Protein AF-A0A7C5DMJ4-F1 (afdb_monomer_lite)

Sequence (118 aa):
MFVQNTEKSIQVANCVCKQGEALLGKPCKQTDNYEICLIFGSKSYAARNQAREISKEECLQLLDEAEEKSLVLQPGNSIEPFCICICCGCCCGVLTTAKKYPRPAELFATNYFAEIVS

Structure (mmCIF, N/CA/C/O backbone):
data_AF-A0A7C5DMJ4-F1
#
_entry.id   AF-A0A7C5DMJ4-F1
#
loop_
_atom_site.group_PDB
_atom_site.id
_atom_site.type_symbol
_atom_site.label_atom_id
_atom_site.label_alt_id
_atom_site.label_comp_id
_atom_site.label_asym_id
_atom_site.label_entity_id
_atom_site.label_seq_id
_atom_site.pdbx_PDB_ins_code
_atom_site.Cartn_x
_atom_site.Cartn_y
_atom_site.Cartn_z
_atom_site.occupancy
_atom_site.B_iso_or_equiv
_atom_site.auth_seq_id
_atom_site.auth_comp_id
_atom_site.auth_asym_id
_atom_site.auth_atom_id
_atom_site.pdbx_PDB_model_num
ATOM 1 N N . MET A 1 1 ? 12.124 -11.199 0.795 1.00 66.81 1 MET A N 1
ATOM 2 C CA . MET A 1 1 ? 11.198 -10.046 0.857 1.00 66.81 1 MET A CA 1
ATOM 3 C C . MET A 1 1 ? 10.765 -9.733 -0.574 1.00 66.81 1 MET A C 1
ATOM 5 O O . MET A 1 1 ? 11.643 -9.528 -1.398 1.00 66.81 1 MET A O 1
ATOM 9 N N . PHE A 1 2 ? 9.472 -9.804 -0.921 1.00 87.06 2 PHE A N 1
ATOM 10 C CA . PHE A 1 2 ? 9.008 -9.748 -2.327 1.00 87.06 2 PHE A CA 1
ATOM 11 C C . PHE A 1 2 ? 9.529 -8.520 -3.096 1.00 87.06 2 PHE A C 1
ATOM 13 O O . PHE A 1 2 ? 10.068 -8.673 -4.186 1.00 87.06 2 PHE A O 1
ATOM 20 N N . VAL A 1 3 ? 9.448 -7.328 -2.494 1.00 91.25 3 VAL A N 1
ATOM 21 C CA . VAL A 1 3 ? 9.900 -6.061 -3.103 1.00 91.25 3 VAL A CA 1
ATOM 22 C C . VAL A 1 3 ? 11.397 -6.069 -3.432 1.00 91.25 3 VAL A C 1
ATOM 24 O O . VAL A 1 3 ? 11.788 -5.621 -4.503 1.00 91.25 3 VAL A O 1
ATOM 27 N N . GLN A 1 4 ? 12.241 -6.627 -2.561 1.00 91.06 4 GLN A N 1
ATOM 28 C CA . GLN A 1 4 ? 13.692 -6.671 -2.789 1.00 91.06 4 GLN A CA 1
ATOM 29 C C . GLN A 1 4 ? 14.074 -7.581 -3.968 1.00 91.06 4 GLN A C 1
ATOM 31 O O . GLN A 1 4 ? 15.023 -7.291 -4.690 1.00 91.06 4 GLN A O 1
ATOM 36 N N . ASN A 1 5 ? 13.310 -8.656 -4.184 1.00 91.31 5 ASN A N 1
ATOM 37 C CA . ASN A 1 5 ? 13.621 -9.694 -5.171 1.00 91.31 5 ASN A CA 1
ATOM 38 C C . ASN A 1 5 ? 12.841 -9.552 -6.488 1.00 91.31 5 ASN A C 1
ATOM 40 O O . ASN A 1 5 ? 13.009 -10.379 -7.381 1.00 91.31 5 ASN A O 1
ATOM 44 N N . THR A 1 6 ? 11.938 -8.575 -6.604 1.00 90.12 6 THR A N 1
ATOM 45 C CA . THR A 1 6 ? 11.108 -8.433 -7.803 1.00 90.12 6 THR A CA 1
ATOM 46 C C . THR A 1 6 ? 11.871 -7.725 -8.918 1.00 90.12 6 THR A C 1
ATOM 48 O O . THR A 1 6 ? 12.477 -6.678 -8.704 1.00 90.12 6 THR A O 1
ATOM 51 N N . GLU A 1 7 ? 11.796 -8.274 -10.128 1.00 91.75 7 GLU A N 1
ATOM 52 C CA . GLU A 1 7 ? 12.275 -7.628 -11.362 1.00 91.75 7 GLU A CA 1
ATOM 53 C C . GLU A 1 7 ? 11.135 -6.915 -12.110 1.00 91.75 7 GLU A C 1
ATOM 55 O O . GLU A 1 7 ? 11.301 -6.407 -13.218 1.00 91.75 7 GLU A O 1
ATOM 60 N N . LYS A 1 8 ? 9.936 -6.892 -11.516 1.00 92.06 8 LYS A N 1
ATOM 61 C CA . LYS A 1 8 ? 8.764 -6.222 -12.080 1.00 92.06 8 LYS A CA 1
ATOM 62 C C . LYS A 1 8 ? 8.856 -4.714 -11.850 1.00 92.06 8 LYS A C 1
ATOM 64 O O . LYS A 1 8 ? 9.340 -4.268 -10.813 1.00 92.06 8 LYS A O 1
ATOM 69 N N . SER A 1 9 ? 8.292 -3.932 -12.774 1.00 93.12 9 SER A N 1
ATOM 70 C CA . SER A 1 9 ? 8.083 -2.495 -12.561 1.00 93.12 9 SER A CA 1
ATOM 71 C C . SER A 1 9 ? 7.198 -2.262 -11.338 1.00 93.12 9 SER A C 1
ATOM 73 O O . SER A 1 9 ? 6.195 -2.969 -11.171 1.00 93.12 9 SER A O 1
ATOM 75 N N . ILE A 1 10 ? 7.527 -1.249 -10.541 1.00 95.00 10 ILE A N 1
ATOM 76 C CA . ILE A 1 10 ? 6.769 -0.860 -9.352 1.00 95.00 10 ILE A CA 1
ATOM 77 C C . ILE A 1 10 ? 6.102 0.482 -9.627 1.00 95.00 10 ILE A C 1
ATOM 79 O O . ILE A 1 10 ? 6.737 1.424 -10.089 1.00 95.00 10 ILE A O 1
ATOM 83 N N . GLN A 1 11 ? 4.807 0.564 -9.359 1.00 95.25 11 GLN A N 1
ATOM 84 C CA . GLN A 1 11 ? 4.033 1.792 -9.460 1.00 95.25 11 GLN A CA 1
ATOM 85 C C . GLN A 1 11 ? 3.335 2.084 -8.146 1.00 95.25 11 GLN A C 1
ATOM 87 O O . GLN A 1 11 ? 2.920 1.161 -7.445 1.00 95.25 11 GLN A O 1
ATOM 92 N N . VAL A 1 12 ? 3.142 3.366 -7.860 1.00 96.12 12 VAL A N 1
ATOM 93 C CA . VAL A 1 12 ? 2.283 3.825 -6.774 1.00 96.12 12 VAL A CA 1
ATOM 94 C C . VAL A 1 12 ? 1.133 4.651 -7.330 1.00 96.12 12 VAL A C 1
ATOM 96 O O . VAL A 1 12 ? 1.305 5.479 -8.226 1.00 96.12 12 VAL A O 1
ATOM 99 N N . ALA A 1 13 ? -0.061 4.379 -6.819 1.00 95.44 13 ALA A N 1
ATOM 100 C CA . ALA A 1 13 ? -1.284 5.093 -7.136 1.00 95.44 13 ALA A CA 1
ATOM 101 C C . ALA A 1 13 ? -1.917 5.667 -5.869 1.00 95.44 13 ALA A C 1
ATOM 103 O O . ALA A 1 13 ? -1.717 5.167 -4.754 1.00 95.44 13 ALA A O 1
ATOM 104 N N . ASN A 1 14 ? -2.776 6.666 -6.063 1.00 95.50 14 ASN A N 1
ATOM 105 C CA . ASN A 1 14 ? -3.633 7.144 -4.993 1.00 95.50 14 ASN A CA 1
ATOM 106 C C . ASN A 1 14 ? -4.631 6.060 -4.562 1.00 95.50 14 ASN A C 1
ATOM 108 O O . ASN A 1 14 ? -5.261 5.393 -5.385 1.00 95.50 14 ASN A O 1
ATOM 112 N N . CYS A 1 15 ? -4.816 5.893 -3.254 1.00 95.56 15 CYS A N 1
ATOM 113 C CA . CYS A 1 15 ? -5.795 4.954 -2.725 1.00 95.56 15 CYS A CA 1
ATOM 114 C C . CYS A 1 15 ? -7.222 5.448 -2.966 1.00 95.56 15 CYS A C 1
ATOM 116 O O . CYS A 1 15 ? -7.679 6.419 -2.357 1.00 95.56 15 CYS A O 1
ATOM 118 N N . VAL A 1 16 ? -7.961 4.687 -3.772 1.00 94.69 16 VAL A N 1
ATOM 119 C CA . VAL A 1 16 ? -9.370 4.952 -4.088 1.00 94.69 16 VAL A CA 1
ATOM 120 C C . VAL A 1 16 ? -10.259 5.032 -2.842 1.00 94.69 16 VAL A C 1
ATOM 122 O O . VAL A 1 16 ? -11.180 5.839 -2.803 1.00 94.69 16 VAL A O 1
ATOM 125 N N . CYS A 1 17 ? -9.967 4.258 -1.790 1.00 96.69 17 CYS A N 1
ATOM 126 C CA . CYS A 1 17 ? -10.751 4.295 -0.551 1.00 96.69 17 CYS A CA 1
ATOM 127 C C . CYS A 1 17 ? -10.560 5.621 0.201 1.00 96.69 17 CYS A C 1
ATOM 129 O O . CYS A 1 17 ? -11.535 6.216 0.653 1.00 96.69 17 CYS A O 1
ATOM 131 N N . LYS A 1 18 ? -9.314 6.114 0.302 1.00 96.50 18 LYS A N 1
ATOM 132 C CA . LYS A 1 18 ? -9.029 7.426 0.905 1.00 96.50 18 LYS A CA 1
ATOM 133 C C . LYS A 1 18 ? -9.684 8.543 0.100 1.00 96.50 18 LYS A C 1
ATOM 135 O O . LYS A 1 18 ? -10.326 9.406 0.686 1.00 96.50 18 LYS A O 1
ATOM 140 N N . GLN A 1 19 ? -9.541 8.510 -1.229 1.00 96.19 19 GLN A N 1
ATOM 141 C CA . GLN A 1 19 ? -10.145 9.506 -2.119 1.00 96.19 19 GLN A CA 1
ATOM 142 C C . GLN A 1 19 ? -11.669 9.519 -1.992 1.00 96.19 19 GLN A C 1
ATOM 144 O O . GLN A 1 19 ? -12.255 10.585 -1.834 1.00 96.19 19 GLN A O 1
ATOM 149 N N . GLY A 1 20 ? -12.299 8.342 -1.999 1.00 96.19 20 GLY A N 1
ATOM 150 C CA . GLY A 1 20 ? -13.744 8.206 -1.844 1.0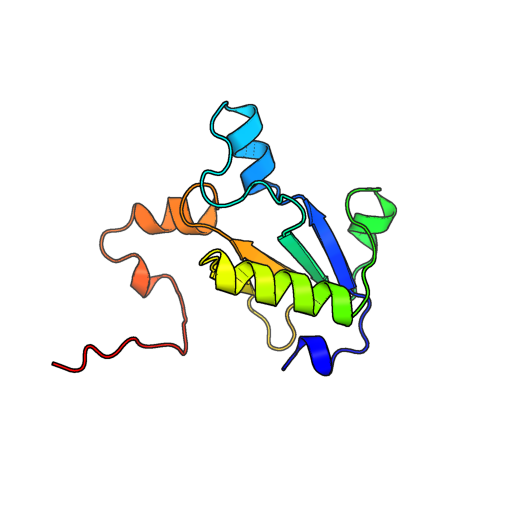0 96.19 20 GLY A CA 1
ATOM 151 C C . GLY A 1 20 ? -14.253 8.809 -0.535 1.00 96.19 20 GLY A C 1
ATOM 152 O O . GLY A 1 20 ? -15.135 9.661 -0.561 1.00 96.19 20 GLY A O 1
ATOM 153 N N . GLU A 1 21 ? -13.667 8.435 0.606 1.00 97.00 21 GLU A N 1
ATOM 154 C CA . GLU A 1 21 ? -14.091 8.973 1.907 1.00 97.00 21 GLU A CA 1
ATOM 155 C C . GLU A 1 21 ? -13.789 10.476 2.051 1.00 97.00 21 GLU A C 1
ATOM 157 O O . GLU A 1 21 ? -14.597 11.220 2.609 1.00 97.00 21 GLU A O 1
ATOM 162 N N . ALA A 1 22 ? -12.679 10.965 1.492 1.00 96.88 22 ALA A N 1
ATOM 163 C CA . ALA A 1 22 ? -12.353 12.390 1.497 1.00 96.88 22 ALA A CA 1
ATOM 164 C C . ALA A 1 22 ? -13.382 13.235 0.730 1.00 96.88 22 ALA A C 1
ATOM 166 O O . ALA A 1 22 ? -13.791 14.283 1.228 1.00 96.88 22 ALA A O 1
ATOM 167 N N . LEU A 1 23 ? -13.863 12.757 -0.425 1.00 97.00 23 LEU A N 1
ATOM 168 C CA . LEU A 1 23 ? -14.943 13.407 -1.183 1.00 97.00 23 LEU A CA 1
ATOM 169 C C . LEU A 1 23 ? -16.258 13.487 -0.391 1.00 97.00 23 LEU A C 1
ATOM 171 O O . LEU A 1 23 ? -17.067 14.379 -0.630 1.00 97.00 23 LEU A O 1
ATOM 175 N N . LEU A 1 24 ? -16.458 12.588 0.575 1.00 96.56 24 LEU A N 1
ATOM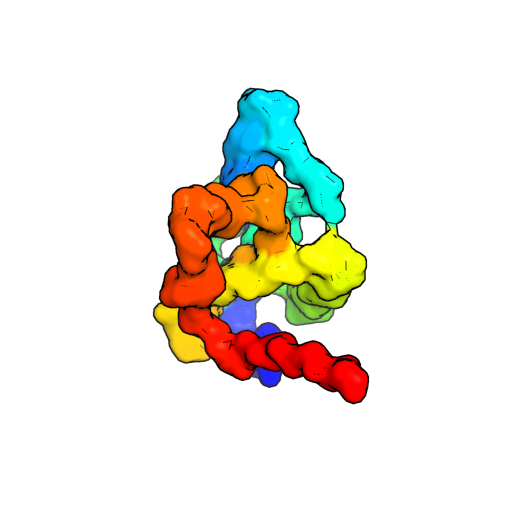 176 C CA . LEU A 1 24 ? -17.605 12.577 1.487 1.00 96.56 24 LEU A CA 1
ATOM 177 C C . LEU A 1 24 ? -17.370 13.399 2.769 1.00 96.56 24 LEU A C 1
ATOM 179 O O . LEU A 1 24 ? -18.141 13.284 3.723 1.00 96.56 24 LEU A O 1
ATOM 183 N N . GLY A 1 25 ? -16.300 14.200 2.828 1.00 97.12 25 GLY A N 1
ATOM 184 C CA . GLY A 1 25 ? -15.946 15.004 4.001 1.00 97.12 25 GLY A CA 1
ATOM 185 C C . GLY A 1 25 ? -15.351 14.194 5.156 1.00 97.12 25 GLY A C 1
ATOM 186 O O . GLY A 1 25 ? -15.312 14.671 6.289 1.00 97.12 25 GLY A O 1
ATOM 187 N N . LYS A 1 26 ? -14.890 12.965 4.895 1.00 96.50 26 LYS A N 1
ATOM 188 C CA . LYS A 1 26 ? -14.308 12.049 5.887 1.00 96.50 26 LYS A CA 1
ATOM 189 C C . LYS A 1 26 ? -12.870 11.677 5.505 1.00 96.50 26 LYS A C 1
ATOM 191 O O . LYS A 1 26 ? -12.583 10.509 5.248 1.00 96.50 26 LYS A O 1
ATOM 196 N N . PRO A 1 27 ? -11.937 12.643 5.446 1.00 96.50 27 PRO A N 1
ATOM 197 C CA . PRO A 1 27 ? -10.559 12.339 5.086 1.00 96.50 27 PRO A CA 1
ATOM 198 C C . PRO A 1 27 ? -9.935 11.337 6.065 1.00 96.50 27 PRO A C 1
ATOM 200 O O . PRO A 1 27 ? -10.337 11.216 7.229 1.00 96.50 27 PRO A O 1
ATOM 203 N N . CYS A 1 28 ? -8.928 10.612 5.580 1.00 96.56 28 CYS A N 1
ATOM 204 C CA . CYS A 1 28 ? -8.175 9.677 6.401 1.00 96.56 28 CYS A CA 1
ATOM 205 C C . CYS A 1 28 ? -7.596 10.377 7.639 1.00 96.56 28 CYS A C 1
ATOM 207 O O . CYS A 1 28 ? -6.947 11.411 7.535 1.00 96.56 28 CYS A O 1
ATOM 209 N N . LYS A 1 29 ? -7.794 9.763 8.808 1.00 96.06 29 LYS A N 1
ATOM 210 C CA . LYS A 1 29 ? -7.317 10.280 10.101 1.00 96.06 29 LYS A CA 1
ATOM 211 C C . LYS A 1 29 ? -5.926 9.778 10.504 1.00 96.06 29 LYS A C 1
ATOM 213 O O . LYS A 1 29 ? -5.386 10.255 11.488 1.00 96.06 29 LYS A O 1
ATOM 218 N N . GLN A 1 30 ? -5.390 8.787 9.787 1.00 95.88 30 GLN A N 1
ATOM 219 C CA . GLN A 1 30 ? -4.133 8.110 10.145 1.00 95.88 30 GLN A CA 1
ATOM 220 C C . GLN A 1 30 ? -2.906 8.704 9.443 1.00 95.88 30 GLN A C 1
ATOM 222 O O . GLN A 1 30 ? -1.807 8.684 9.973 1.00 95.88 30 GLN A O 1
ATOM 227 N N . THR A 1 31 ? -3.088 9.173 8.212 1.00 95.12 31 THR A N 1
ATOM 228 C CA . THR A 1 31 ? -2.024 9.716 7.363 1.00 95.12 31 THR A CA 1
ATOM 229 C C . THR A 1 31 ? -2.659 10.569 6.276 1.00 95.12 31 THR A C 1
ATOM 231 O O . THR A 1 31 ? -3.755 10.243 5.794 1.00 95.12 31 THR A O 1
ATOM 234 N N . ASP A 1 32 ? -1.957 11.627 5.906 1.00 94.75 32 ASP A N 1
ATOM 235 C CA . ASP A 1 32 ? -2.233 12.538 4.800 1.00 94.75 32 ASP A CA 1
ATOM 236 C C . ASP A 1 32 ? -1.710 12.016 3.453 1.00 94.75 32 ASP A C 1
ATOM 238 O O . ASP A 1 32 ? -2.108 12.535 2.415 1.00 94.75 32 ASP A O 1
ATOM 242 N N . ASN A 1 33 ? -0.893 10.956 3.446 1.00 95.06 33 ASN A N 1
ATOM 243 C CA . ASN A 1 33 ? -0.404 10.327 2.222 1.00 95.06 33 ASN A CA 1
ATOM 244 C C . ASN A 1 33 ? -1.503 9.474 1.545 1.00 95.06 33 ASN A C 1
ATOM 246 O O . ASN A 1 33 ? -2.109 8.581 2.160 1.00 95.06 33 ASN A O 1
ATOM 250 N N . TYR A 1 34 ? -1.760 9.756 0.263 1.00 95.31 34 TYR A N 1
ATOM 251 C CA . TYR A 1 34 ? -2.693 9.015 -0.591 1.00 95.31 34 TYR A CA 1
ATOM 252 C C . TYR A 1 34 ? -1.979 8.034 -1.524 1.00 95.31 34 TYR A C 1
ATOM 254 O O . TYR A 1 34 ? -2.617 7.056 -1.918 1.00 95.31 34 TYR A O 1
ATOM 262 N N . GLU A 1 35 ? -0.697 8.242 -1.829 1.00 95.31 35 GLU A N 1
ATOM 263 C CA . GLU A 1 35 ? 0.139 7.383 -2.676 1.00 95.31 35 GLU A CA 1
ATOM 264 C C . GLU A 1 35 ? 0.589 6.142 -1.900 1.00 95.31 35 GLU A C 1
ATOM 266 O O . GLU A 1 35 ? 1.717 6.008 -1.444 1.00 95.31 35 GLU A O 1
ATOM 271 N N . ILE A 1 36 ? -0.358 5.233 -1.703 1.00 95.06 36 ILE A N 1
ATOM 272 C CA . ILE A 1 36 ? -0.244 4.084 -0.793 1.00 95.06 36 ILE A CA 1
ATOM 273 C C . ILE A 1 36 ? -0.809 2.795 -1.418 1.00 95.06 36 ILE A C 1
ATOM 275 O O . ILE A 1 36 ? -1.048 1.799 -0.733 1.00 95.06 36 ILE A O 1
ATOM 279 N N . CYS A 1 37 ? -1.084 2.816 -2.725 1.00 95.38 37 CYS A N 1
ATOM 280 C CA . CYS A 1 37 ? -1.523 1.657 -3.498 1.00 95.38 37 CYS A CA 1
ATOM 281 C C . CYS A 1 37 ? -0.387 1.216 -4.427 1.00 95.38 37 CYS A C 1
ATOM 283 O O . CYS A 1 37 ? -0.192 1.810 -5.488 1.00 95.38 37 CYS A O 1
ATOM 285 N N . LEU A 1 38 ? 0.373 0.202 -4.010 1.00 95.50 38 LEU A N 1
ATOM 286 C CA . LEU A 1 38 ? 1.501 -0.338 -4.766 1.00 95.50 38 LEU A CA 1
ATOM 287 C C . LEU A 1 38 ? 1.007 -1.342 -5.808 1.00 95.50 38 LEU A C 1
ATOM 289 O O . LEU A 1 38 ? 0.180 -2.204 -5.506 1.00 95.50 38 LEU A O 1
ATOM 293 N N . ILE A 1 39 ? 1.533 -1.253 -7.024 1.00 94.19 39 ILE A N 1
ATOM 294 C CA . ILE A 1 39 ? 1.157 -2.074 -8.178 1.00 94.19 39 ILE A CA 1
ATOM 295 C C . ILE A 1 39 ? 2.434 -2.639 -8.802 1.00 94.19 39 ILE A C 1
ATOM 297 O O . ILE A 1 39 ? 3.381 -1.900 -9.062 1.00 94.19 39 ILE A O 1
ATOM 301 N N . PHE A 1 40 ? 2.450 -3.943 -9.079 1.00 93.81 40 PHE A N 1
ATOM 302 C CA . PHE A 1 40 ? 3.623 -4.654 -9.589 1.00 93.81 40 PHE A CA 1
ATOM 303 C C . PHE A 1 40 ? 3.359 -5.236 -10.977 1.00 93.81 40 PHE A C 1
ATOM 305 O O . PHE A 1 40 ? 2.361 -5.918 -11.205 1.00 93.81 40 PHE A O 1
ATOM 312 N N . GLY A 1 41 ? 4.275 -4.995 -11.916 1.00 88.44 41 GLY A N 1
ATOM 313 C CA . GLY A 1 41 ? 4.285 -5.627 -13.244 1.00 88.44 41 GLY A CA 1
ATOM 314 C C . GLY A 1 41 ? 3.168 -5.201 -14.204 1.00 88.44 41 GLY A C 1
ATOM 315 O O . GLY A 1 41 ? 3.131 -5.681 -15.334 1.00 88.44 41 GLY A O 1
ATOM 316 N N . SER A 1 42 ? 2.276 -4.294 -13.797 1.00 82.44 42 SER A N 1
ATOM 317 C CA . SER A 1 42 ? 1.270 -3.683 -14.671 1.00 82.44 42 SER A CA 1
ATOM 318 C C . SER A 1 42 ? 1.662 -2.252 -15.020 1.00 82.44 42 SER A C 1
ATOM 320 O O . SER A 1 42 ? 2.171 -1.535 -14.168 1.00 82.44 42 SER A O 1
ATOM 322 N N . LYS A 1 43 ? 1.390 -1.817 -16.257 1.00 71.38 43 LYS A N 1
ATOM 323 C CA . LYS A 1 43 ? 1.545 -0.419 -16.713 1.00 71.38 43 LYS A CA 1
ATOM 324 C C . LYS A 1 43 ? 0.219 0.283 -17.006 1.00 71.38 43 LYS A C 1
ATOM 326 O O . LYS A 1 43 ? 0.217 1.445 -17.401 1.00 71.38 43 LYS A O 1
ATOM 331 N N . SER A 1 44 ? -0.915 -0.396 -16.818 1.00 72.94 44 SER A N 1
ATOM 332 C CA . SER A 1 44 ? -2.227 0.127 -17.224 1.00 72.94 44 SER A CA 1
ATOM 333 C C . SER A 1 44 ? -2.661 1.363 -16.432 1.00 72.94 44 SER A C 1
ATOM 335 O O . SER A 1 44 ? -3.321 2.236 -16.991 1.00 72.94 44 SER A O 1
ATOM 337 N N . TYR A 1 45 ? -2.274 1.466 -15.158 1.00 71.94 45 TYR A N 1
ATOM 338 C CA . TYR A 1 45 ? -2.600 2.612 -14.306 1.00 71.94 45 TYR A CA 1
ATOM 339 C C . TYR A 1 45 ? -1.726 3.826 -14.626 1.00 71.94 45 TYR A C 1
ATOM 341 O O . TYR A 1 45 ? -2.254 4.927 -14.796 1.00 71.94 45 TYR A O 1
ATOM 349 N N . ALA A 1 46 ? -0.415 3.626 -14.799 1.00 70.06 46 ALA A N 1
ATOM 350 C CA . ALA A 1 46 ? 0.488 4.684 -15.250 1.00 70.06 46 ALA A CA 1
ATOM 351 C C . ALA A 1 46 ? 0.104 5.215 -16.640 1.00 70.06 46 ALA A C 1
ATOM 353 O O . ALA A 1 46 ? 0.031 6.424 -16.839 1.00 70.06 46 ALA A O 1
ATOM 354 N N . ALA A 1 47 ? -0.273 4.334 -17.575 1.00 65.00 47 ALA A N 1
ATOM 355 C CA 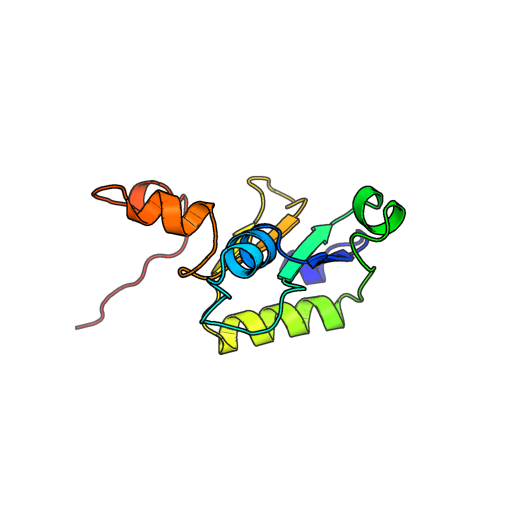. ALA A 1 47 ? -0.727 4.724 -18.913 1.00 65.00 47 ALA A CA 1
ATOM 356 C C . ALA A 1 47 ? -1.987 5.614 -18.913 1.00 65.00 47 ALA A C 1
ATOM 358 O O . ALA A 1 47 ? -2.267 6.291 -19.900 1.00 65.00 47 ALA A O 1
ATOM 359 N N . ARG A 1 48 ? -2.757 5.622 -17.818 1.00 78.69 48 ARG A N 1
ATOM 360 C CA . ARG A 1 48 ? -3.955 6.458 -17.638 1.00 78.69 48 ARG A CA 1
ATOM 361 C C . ARG A 1 48 ? -3.692 7.688 -16.760 1.00 78.69 48 ARG A C 1
ATOM 363 O O . ARG A 1 48 ? -4.649 8.357 -16.383 1.00 78.69 48 ARG A O 1
ATOM 370 N N . ASN A 1 49 ? -2.430 7.978 -16.426 1.00 78.62 49 ASN A N 1
ATOM 371 C CA . ASN A 1 49 ? -2.019 9.004 -15.458 1.00 78.62 49 ASN A CA 1
ATOM 372 C C . ASN A 1 49 ? -2.653 8.818 -14.066 1.00 78.62 49 ASN A C 1
ATOM 374 O O . ASN A 1 49 ? -2.941 9.785 -13.366 1.00 78.62 49 ASN A O 1
ATOM 378 N N . GLN A 1 50 ? -2.911 7.567 -13.672 1.00 86.25 50 GLN A N 1
ATOM 379 C CA . GLN A 1 50 ? -3.504 7.216 -12.374 1.00 86.25 50 GLN A CA 1
ATOM 380 C C . GLN A 1 50 ? -2.480 6.626 -11.394 1.00 86.25 50 GLN A C 1
ATOM 382 O O . GLN A 1 50 ? -2.825 6.344 -10.249 1.00 86.25 50 GLN A O 1
ATOM 387 N N . ALA A 1 51 ? -1.241 6.425 -11.846 1.00 92.38 51 ALA A N 1
ATOM 388 C CA . ALA A 1 51 ? -0.111 5.965 -11.051 1.00 92.38 51 ALA A CA 1
ATOM 389 C C . ALA A 1 51 ? 1.191 6.546 -11.613 1.00 92.38 51 ALA A C 1
ATOM 391 O O . ALA A 1 51 ? 1.240 6.919 -12.788 1.00 92.38 51 ALA A O 1
ATOM 392 N N . ARG A 1 52 ? 2.249 6.555 -10.806 1.00 94.31 52 ARG A N 1
ATOM 393 C CA . ARG A 1 52 ? 3.617 6.840 -11.256 1.00 94.31 52 ARG A CA 1
ATOM 394 C C . ARG A 1 52 ? 4.526 5.655 -10.969 1.00 94.31 52 ARG A C 1
ATOM 396 O O . ARG A 1 52 ? 4.302 4.918 -10.013 1.00 94.31 52 ARG A O 1
ATOM 403 N N . GLU A 1 53 ? 5.517 5.455 -11.827 1.00 93.88 53 GLU A N 1
ATOM 404 C CA . GLU A 1 53 ? 6.566 4.458 -11.606 1.00 93.88 53 GLU A CA 1
ATOM 405 C C . GLU A 1 53 ? 7.516 4.951 -10.508 1.00 93.88 53 GLU A C 1
ATOM 407 O O . GLU A 1 53 ? 7.812 6.145 -10.443 1.00 93.88 53 GLU A O 1
ATOM 412 N N . ILE A 1 54 ? 7.942 4.042 -9.631 1.00 95.38 54 ILE A N 1
ATOM 413 C CA . ILE A 1 54 ? 8.800 4.333 -8.476 1.00 95.38 54 ILE A CA 1
ATOM 414 C C . ILE A 1 54 ? 9.965 3.354 -8.407 1.00 95.38 54 ILE A C 1
ATOM 416 O O . ILE A 1 54 ? 9.896 2.248 -8.952 1.00 95.38 54 ILE A O 1
ATOM 420 N N . SER A 1 55 ? 11.041 3.752 -7.729 1.00 96.12 55 SER A N 1
ATOM 421 C CA . SER A 1 55 ? 12.184 2.864 -7.515 1.00 96.12 55 SER A CA 1
ATOM 422 C C . SER A 1 55 ? 11.895 1.812 -6.435 1.00 96.12 55 SER A C 1
ATOM 424 O O . SER A 1 55 ? 10.923 1.910 -5.677 1.00 96.12 55 SER A O 1
ATOM 426 N N . LYS A 1 56 ? 12.756 0.787 -6.345 1.00 95.88 56 LYS A N 1
ATOM 427 C CA . LYS A 1 56 ? 12.687 -0.196 -5.251 1.00 95.88 56 LYS A CA 1
ATOM 428 C C . LYS A 1 56 ? 12.910 0.489 -3.898 1.00 95.88 56 LYS A C 1
ATOM 430 O O . LYS A 1 56 ? 12.214 0.173 -2.941 1.00 95.88 56 LYS A O 1
ATOM 435 N N . GLU A 1 57 ? 13.833 1.443 -3.837 1.00 96.88 57 GLU A N 1
ATOM 436 C CA . GLU A 1 57 ? 14.171 2.217 -2.638 1.00 96.88 57 GLU A CA 1
ATOM 437 C C . GLU A 1 57 ? 12.985 3.061 -2.172 1.00 96.88 57 GLU A C 1
ATOM 439 O O . GLU A 1 57 ? 12.638 3.024 -0.997 1.00 96.88 57 GLU A O 1
ATOM 444 N N . GLU A 1 58 ? 12.310 3.753 -3.091 1.00 97.25 58 GLU A N 1
ATOM 445 C CA . GLU A 1 58 ? 11.112 4.529 -2.764 1.00 97.25 58 GLU A CA 1
ATOM 446 C C . GLU A 1 58 ? 9.962 3.623 -2.292 1.00 97.25 58 GLU A C 1
ATOM 448 O O . GLU A 1 58 ? 9.259 3.939 -1.334 1.00 97.25 58 GLU A O 1
ATOM 453 N N . CYS A 1 59 ? 9.794 2.451 -2.912 1.00 96.81 59 CYS A N 1
ATOM 454 C CA . CYS A 1 59 ? 8.813 1.471 -2.450 1.00 96.81 59 CYS A CA 1
ATOM 455 C C . CYS A 1 59 ? 9.104 1.001 -1.018 1.00 96.81 59 CYS A C 1
ATOM 457 O O . CYS A 1 59 ? 8.164 0.807 -0.251 1.00 96.81 59 CYS A O 1
ATOM 459 N N . LEU A 1 60 ? 10.375 0.792 -0.661 1.00 96.19 60 LEU A N 1
ATOM 460 C CA . LEU A 1 60 ? 10.769 0.414 0.697 1.00 96.19 60 LEU A CA 1
ATOM 461 C C . LEU A 1 60 ? 10.512 1.557 1.686 1.00 96.19 60 LEU A C 1
ATOM 463 O O . LEU A 1 60 ? 9.915 1.308 2.723 1.00 96.19 60 LEU A O 1
ATOM 467 N N . GLN A 1 61 ? 10.823 2.803 1.319 1.00 96.81 61 GLN A N 1
ATOM 468 C CA . GLN A 1 61 ? 10.515 3.980 2.144 1.00 96.81 61 GLN A CA 1
ATOM 469 C C . GLN A 1 61 ? 9.014 4.107 2.441 1.00 96.81 61 GLN A C 1
ATOM 471 O O . GLN A 1 61 ? 8.631 4.360 3.577 1.00 96.81 61 GLN A O 1
ATOM 476 N N . LEU A 1 62 ? 8.146 3.857 1.453 1.00 96.88 62 LEU A N 1
ATOM 477 C CA . LEU A 1 62 ? 6.693 3.842 1.671 1.00 96.88 62 LEU A CA 1
ATOM 478 C C . LEU A 1 62 ? 6.247 2.743 2.648 1.00 96.88 62 LEU A C 1
ATOM 480 O O . LEU A 1 62 ? 5.250 2.920 3.349 1.00 96.88 62 LEU A O 1
ATOM 484 N N . LEU A 1 63 ? 6.944 1.604 2.679 1.00 95.62 63 LEU A N 1
ATOM 485 C CA . LEU A 1 63 ? 6.674 0.526 3.633 1.00 95.62 63 LEU A CA 1
ATOM 486 C C . LE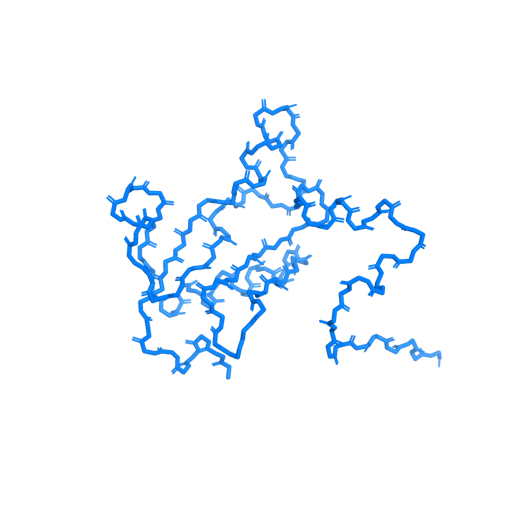U A 1 63 ? 7.193 0.869 5.036 1.00 95.62 63 LEU A C 1
ATOM 488 O O . LEU A 1 63 ? 6.494 0.584 6.005 1.00 95.62 63 LEU A O 1
ATOM 492 N N . ASP A 1 64 ? 8.345 1.525 5.141 1.00 95.88 64 ASP A N 1
ATOM 493 C CA . ASP A 1 64 ? 8.886 2.002 6.417 1.00 95.88 64 ASP A CA 1
ATOM 494 C C . ASP A 1 64 ? 7.955 3.070 7.025 1.00 95.88 64 ASP A C 1
ATOM 496 O O . ASP A 1 64 ? 7.517 2.952 8.169 1.00 95.88 64 ASP A O 1
ATOM 500 N N . GLU A 1 65 ? 7.515 4.051 6.226 1.00 95.56 65 GLU A N 1
ATOM 501 C CA . GLU A 1 65 ? 6.507 5.035 6.646 1.00 95.56 65 GLU A CA 1
ATOM 502 C C . GLU A 1 65 ? 5.185 4.378 7.065 1.00 95.56 65 GLU A C 1
ATOM 504 O O . GLU A 1 65 ? 4.470 4.875 7.943 1.00 95.56 65 GLU A O 1
ATOM 509 N N . ALA A 1 66 ? 4.810 3.282 6.400 1.00 95.50 66 ALA A N 1
ATOM 510 C CA . ALA A 1 66 ? 3.609 2.540 6.738 1.00 95.50 66 ALA A CA 1
ATOM 511 C C . ALA A 1 66 ? 3.700 1.935 8.136 1.00 95.50 66 ALA A C 1
ATOM 513 O O . ALA A 1 66 ? 2.735 2.025 8.897 1.00 95.50 66 ALA A O 1
ATOM 514 N N . GLU A 1 67 ? 4.845 1.347 8.469 1.00 93.81 67 GLU A N 1
ATOM 515 C CA . GLU A 1 67 ? 5.120 0.789 9.786 1.00 93.81 67 GLU A CA 1
ATOM 516 C C . GLU A 1 67 ? 5.096 1.882 10.863 1.00 93.81 67 GLU A C 1
ATOM 518 O O . GLU A 1 67 ? 4.332 1.772 11.827 1.00 93.81 67 GLU A O 1
ATOM 523 N N . GLU A 1 68 ? 5.809 2.992 10.646 1.00 95.56 68 GLU A N 1
ATOM 524 C CA . GLU A 1 68 ? 5.829 4.145 11.559 1.00 95.56 68 GLU A CA 1
ATOM 525 C C . GLU A 1 68 ? 4.423 4.692 11.841 1.00 95.56 68 GLU A C 1
ATOM 527 O O . GLU A 1 68 ? 4.078 5.042 12.972 1.00 95.56 68 GLU A O 1
ATOM 532 N N . LYS A 1 69 ? 3.570 4.727 10.812 1.00 95.00 69 LYS A N 1
ATOM 533 C CA . LYS A 1 69 ? 2.192 5.224 10.903 1.00 95.00 69 LYS A CA 1
ATOM 534 C C . LYS A 1 69 ? 1.183 4.138 11.285 1.00 95.00 69 LYS A C 1
ATOM 536 O O . LYS A 1 69 ? -0.021 4.400 11.220 1.00 95.00 69 LYS A O 1
ATO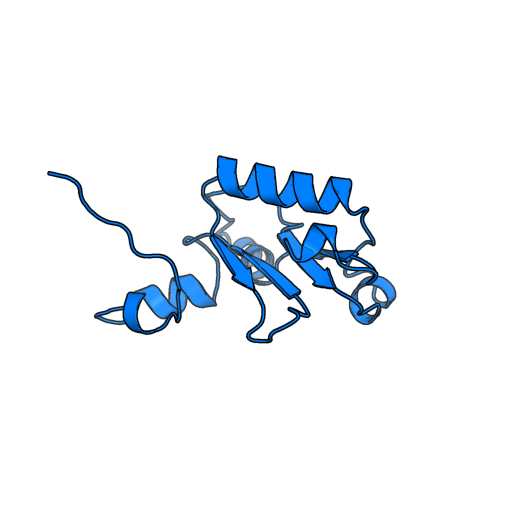M 541 N N . SER A 1 70 ? 1.624 2.944 11.696 1.00 92.81 70 SER A N 1
ATOM 542 C CA . SER A 1 70 ? 0.755 1.821 12.092 1.00 92.81 70 SER A CA 1
ATOM 543 C C . SER A 1 70 ? -0.292 1.454 11.026 1.00 92.81 70 SER A C 1
ATOM 545 O O . SER A 1 70 ? -1.469 1.211 11.319 1.00 92.81 70 SER A O 1
ATOM 547 N N . LEU A 1 71 ? 0.120 1.475 9.760 1.00 95.50 71 LEU A N 1
ATOM 548 C CA . LEU A 1 71 ? -0.689 1.059 8.621 1.00 95.50 71 LEU A CA 1
ATOM 549 C C . LEU A 1 71 ? -0.600 -0.459 8.426 1.00 95.50 71 LEU A C 1
ATOM 551 O O . LEU A 1 71 ? 0.356 -1.122 8.813 1.00 95.50 71 LEU A O 1
ATOM 555 N N . VAL A 1 72 ? -1.635 -1.020 7.812 1.00 93.00 72 VAL A N 1
ATOM 556 C CA . VAL A 1 72 ? -1.784 -2.458 7.587 1.00 93.00 72 VAL A CA 1
ATOM 557 C C . VAL A 1 72 ? -1.512 -2.766 6.123 1.00 93.00 72 VAL A C 1
ATOM 559 O O . VAL A 1 72 ? -2.224 -2.279 5.243 1.00 93.00 72 VAL A O 1
ATOM 562 N N . LEU A 1 73 ? -0.523 -3.616 5.856 1.00 93.56 73 LEU A N 1
ATOM 563 C CA . LEU A 1 73 ? -0.244 -4.108 4.510 1.00 93.56 73 LEU A CA 1
ATOM 564 C C . LEU A 1 73 ? -1.287 -5.157 4.103 1.00 93.56 73 LEU A C 1
ATOM 566 O O . LEU A 1 73 ? -1.509 -6.140 4.807 1.00 93.56 73 LEU A O 1
ATOM 570 N N . GLN A 1 74 ? -1.925 -4.954 2.953 1.00 91.88 74 GLN A N 1
ATOM 571 C CA . GLN A 1 74 ? -2.934 -5.852 2.393 1.00 91.88 74 GLN A CA 1
ATOM 572 C C . GLN A 1 74 ? -2.528 -6.257 0.964 1.00 91.88 74 GLN A C 1
ATOM 574 O O . GLN A 1 74 ? -2.894 -5.563 0.009 1.00 91.88 74 GLN A O 1
ATOM 579 N N . PRO A 1 75 ? -1.736 -7.335 0.794 1.00 91.25 75 PRO A N 1
ATOM 580 C CA . PRO A 1 75 ? -1.360 -7.839 -0.523 1.00 91.25 75 PRO A CA 1
ATOM 581 C C . PRO A 1 75 ? -2.549 -8.488 -1.242 1.00 91.25 75 PRO A C 1
ATOM 583 O O . PRO A 1 75 ? -3.455 -9.040 -0.613 1.00 91.25 75 PRO A O 1
ATOM 586 N N . GLY A 1 76 ? -2.521 -8.471 -2.575 1.00 87.12 76 GLY A N 1
ATOM 587 C CA . GLY A 1 76 ? -3.400 -9.315 -3.384 1.00 87.12 76 GLY A CA 1
ATOM 588 C C . GLY A 1 76 ? -3.187 -10.801 -3.065 1.00 87.12 76 GLY A C 1
ATOM 589 O O . GLY A 1 76 ? -2.059 -11.231 -2.829 1.00 87.12 76 GLY A O 1
ATOM 590 N N . ASN A 1 77 ? -4.269 -11.586 -3.053 1.00 85.31 77 ASN A N 1
ATOM 591 C CA . ASN A 1 77 ? -4.240 -13.006 -2.685 1.00 85.31 77 ASN A CA 1
ATOM 592 C C . ASN A 1 77 ? -3.599 -13.879 -3.784 1.00 85.31 77 ASN A C 1
ATOM 594 O O . ASN A 1 77 ? -4.290 -14.527 -4.569 1.00 85.31 77 ASN A O 1
ATOM 598 N N . SER A 1 78 ? -2.271 -13.852 -3.865 1.00 83.81 78 SER A N 1
ATOM 599 C CA . SER A 1 78 ? -1.459 -14.605 -4.824 1.00 83.81 78 SER A CA 1
ATOM 600 C C . SER A 1 78 ? -0.032 -14.775 -4.299 1.00 83.81 78 SER A C 1
ATOM 602 O O . SER A 1 78 ? 0.445 -13.922 -3.556 1.00 83.81 78 SER A O 1
ATOM 604 N N . ILE A 1 79 ? 0.673 -15.826 -4.738 1.00 80.94 79 ILE A N 1
ATOM 605 C CA . ILE A 1 79 ? 2.081 -16.084 -4.364 1.00 80.94 79 ILE A CA 1
ATOM 606 C C . ILE A 1 79 ? 2.974 -14.880 -4.701 1.00 80.94 79 ILE A C 1
ATOM 608 O O . ILE A 1 79 ? 3.805 -14.470 -3.895 1.00 80.94 79 ILE A O 1
ATOM 612 N N . GLU A 1 80 ? 2.763 -14.282 -5.874 1.00 84.62 80 GLU A N 1
ATOM 613 C CA . GLU A 1 80 ? 3.395 -13.029 -6.275 1.00 84.62 80 GLU A CA 1
ATOM 614 C C . GLU A 1 80 ? 2.335 -11.927 -6.347 1.00 84.62 80 GLU A C 1
ATOM 616 O O . GLU A 1 80 ? 1.586 -11.881 -7.327 1.00 84.62 80 GLU A O 1
ATOM 621 N N . PRO A 1 81 ? 2.228 -11.049 -5.334 1.00 83.44 81 PRO A N 1
ATOM 622 C CA . PRO A 1 81 ? 1.187 -10.034 -5.305 1.00 83.44 81 PRO A CA 1
ATOM 623 C C . PRO A 1 81 ? 1.307 -9.084 -6.499 1.00 83.44 81 PRO A C 1
ATOM 625 O O . PRO A 1 81 ? 2.346 -8.471 -6.739 1.00 83.44 81 PRO A O 1
ATOM 628 N N . PHE A 1 82 ? 0.207 -8.932 -7.233 1.00 89.81 82 PHE A N 1
ATOM 629 C CA . PHE A 1 82 ? 0.078 -7.918 -8.283 1.00 89.81 82 PHE A CA 1
ATOM 630 C C . PHE A 1 82 ? -0.121 -6.509 -7.702 1.00 89.81 82 PHE A C 1
ATOM 632 O O . PHE A 1 82 ? 0.127 -5.514 -8.382 1.00 89.81 82 PHE A O 1
ATOM 639 N N . CYS A 1 83 ? -0.560 -6.416 -6.445 1.00 92.06 83 CYS A N 1
ATOM 640 C CA . CYS A 1 83 ? -0.677 -5.169 -5.707 1.00 92.06 83 CYS A CA 1
ATOM 641 C C . CYS A 1 83 ? -0.460 -5.373 -4.205 1.00 92.06 83 CYS A C 1
ATOM 643 O O . CYS A 1 83 ? -0.664 -6.468 -3.672 1.00 92.06 83 CYS A O 1
ATOM 645 N N . ILE A 1 84 ? -0.078 -4.293 -3.526 1.00 94.62 84 ILE A N 1
ATOM 646 C CA . ILE A 1 84 ? -0.080 -4.185 -2.067 1.00 94.62 84 ILE A CA 1
ATOM 647 C C . ILE A 1 84 ? -0.761 -2.867 -1.704 1.00 94.62 84 ILE A C 1
ATOM 649 O O . ILE A 1 84 ? -0.283 -1.789 -2.052 1.00 94.62 84 ILE A O 1
ATOM 653 N N . CYS A 1 85 ? -1.878 -2.946 -0.987 1.00 95.25 85 CYS A N 1
ATOM 654 C CA . CYS A 1 85 ? -2.530 -1.770 -0.424 1.00 95.25 85 CYS A CA 1
ATOM 655 C C . CYS A 1 85 ? -1.972 -1.494 0.975 1.00 95.25 85 CYS A C 1
ATOM 657 O O . CYS A 1 85 ? -1.999 -2.376 1.830 1.00 95.25 85 CYS A O 1
ATOM 659 N N . ILE A 1 86 ? -1.539 -0.265 1.243 1.00 96.50 86 ILE A N 1
ATOM 660 C CA . ILE A 1 86 ? -1.059 0.162 2.561 1.00 96.50 86 ILE A CA 1
ATOM 661 C C . ILE A 1 86 ? -2.214 0.870 3.287 1.00 96.50 86 ILE A C 1
ATOM 663 O O . ILE A 1 86 ? -2.478 2.052 3.100 1.00 96.50 86 ILE A O 1
ATOM 667 N N . CYS A 1 87 ? -2.993 0.130 4.067 1.00 95.94 87 CYS A N 1
ATOM 668 C CA . CYS A 1 87 ? -4.315 0.554 4.526 1.00 95.94 87 CYS A CA 1
ATOM 669 C C . CYS A 1 87 ? -4.347 1.065 5.968 1.00 95.94 87 CYS A C 1
ATOM 671 O O . CYS A 1 87 ? -3.458 0.825 6.772 1.00 95.94 87 CYS A O 1
ATOM 673 N N . CYS A 1 88 ? -5.444 1.728 6.332 1.00 94.25 88 CYS A N 1
ATOM 674 C CA . CYS A 1 88 ? -5.751 2.096 7.712 1.00 94.25 88 CYS A CA 1
ATOM 675 C C . CYS A 1 88 ? -7.182 1.696 8.078 1.00 94.25 88 CYS A C 1
ATOM 677 O O . CYS A 1 88 ? -8.079 1.627 7.233 1.00 94.25 88 CYS A O 1
ATOM 679 N N . GLY A 1 89 ? -7.426 1.492 9.372 1.00 92.44 89 GLY A N 1
ATOM 680 C CA . GLY A 1 89 ? -8.736 1.087 9.875 1.00 92.44 89 GLY A CA 1
ATOM 681 C C . GLY A 1 89 ? -9.821 2.171 9.839 1.00 92.44 89 GLY A C 1
ATOM 682 O O . GLY A 1 89 ? -10.931 1.880 10.288 1.00 92.44 89 GLY A O 1
ATOM 683 N N . CYS A 1 90 ? -9.522 3.397 9.386 1.00 93.06 90 CYS A N 1
ATOM 684 C CA . CYS A 1 90 ? -10.472 4.514 9.386 1.00 93.06 90 CYS A CA 1
ATOM 685 C C . CYS A 1 90 ? -11.207 4.714 8.052 1.00 93.06 90 CYS A C 1
ATOM 687 O O . CYS A 1 90 ? -12.372 5.089 8.089 1.00 93.06 90 CYS A O 1
ATOM 689 N N . CYS A 1 91 ? -10.572 4.440 6.906 1.00 94.56 91 CYS A N 1
ATOM 690 C CA . CYS A 1 91 ? -11.177 4.674 5.587 1.00 94.56 91 CYS A CA 1
ATOM 691 C C . CYS A 1 91 ? -11.014 3.514 4.593 1.00 94.56 91 CYS A C 1
ATOM 693 O O . CYS A 1 91 ? -11.589 3.565 3.513 1.00 94.56 91 CYS A O 1
ATOM 695 N N . CYS A 1 92 ? -10.235 2.467 4.898 1.00 96.31 92 CYS A N 1
ATOM 696 C CA . CYS A 1 92 ? -10.126 1.317 3.995 1.00 96.31 92 CYS A CA 1
ATOM 697 C C . CYS A 1 92 ? -11.477 0.594 3.877 1.00 96.31 92 CYS A C 1
ATOM 699 O O . CYS A 1 92 ? -12.043 0.173 4.888 1.00 96.31 92 CYS A O 1
ATOM 701 N N . GLY A 1 93 ? -11.973 0.395 2.651 1.00 93.56 93 GLY A N 1
ATOM 702 C CA . GLY A 1 93 ? -13.253 -0.278 2.409 1.00 93.56 93 GLY A CA 1
ATOM 703 C C . GLY A 1 93 ? -13.282 -1.721 2.924 1.00 93.56 93 GLY A C 1
ATOM 704 O O . GLY A 1 93 ? -14.288 -2.152 3.485 1.00 93.56 93 GLY A O 1
ATOM 705 N N . VAL A 1 94 ? -12.162 -2.447 2.827 1.00 93.56 94 VAL A N 1
ATOM 706 C CA . VAL A 1 94 ? -12.047 -3.824 3.337 1.00 93.56 94 VAL A CA 1
ATOM 707 C C . VAL A 1 94 ? -12.094 -3.842 4.865 1.00 93.56 94 VAL A C 1
ATOM 709 O O . VAL A 1 94 ? -12.927 -4.532 5.449 1.00 93.56 94 VAL A O 1
ATOM 712 N N . LEU A 1 95 ? -11.249 -3.045 5.528 1.00 94.31 95 LEU A N 1
ATOM 713 C CA . LEU A 1 95 ? -11.144 -3.041 6.993 1.00 94.31 95 LEU A CA 1
ATOM 714 C C . LEU A 1 95 ? -12.398 -2.472 7.666 1.00 94.31 95 LEU A C 1
ATOM 716 O O . LEU A 1 95 ? -12.857 -3.007 8.673 1.00 94.31 95 LEU A O 1
ATOM 720 N N . THR A 1 96 ? -12.979 -1.403 7.119 1.00 94.25 96 THR A N 1
ATOM 721 C CA . THR A 1 96 ? -14.215 -0.816 7.664 1.00 94.25 96 THR A CA 1
ATOM 722 C C . THR A 1 96 ? -15.419 -1.737 7.475 1.00 94.25 96 THR A C 1
ATOM 724 O O . THR A 1 96 ? -16.297 -1.771 8.336 1.00 94.25 96 THR A O 1
ATOM 727 N N . THR A 1 97 ? -15.449 -2.530 6.400 1.00 93.44 97 THR A N 1
ATOM 728 C CA . THR A 1 97 ? -16.473 -3.563 6.196 1.00 93.44 97 THR A CA 1
ATOM 729 C C . THR A 1 97 ? -16.271 -4.738 7.145 1.00 93.44 97 THR A C 1
ATOM 731 O O . THR A 1 97 ? -17.224 -5.143 7.806 1.00 93.44 97 THR A O 1
ATOM 734 N N . ALA A 1 98 ? -15.043 -5.243 7.287 1.00 92.75 98 ALA A N 1
ATOM 735 C CA . ALA A 1 98 ? -14.746 -6.364 8.176 1.00 92.75 98 ALA A CA 1
ATOM 736 C C . ALA A 1 98 ? -15.098 -6.068 9.644 1.00 92.75 98 ALA A C 1
ATOM 738 O O . ALA A 1 98 ? -15.650 -6.926 10.328 1.00 92.75 98 ALA A O 1
ATOM 739 N N . LYS A 1 99 ? -14.878 -4.832 10.114 1.00 90.62 99 LYS A N 1
ATOM 740 C CA . LYS A 1 99 ? -15.248 -4.383 11.472 1.00 90.62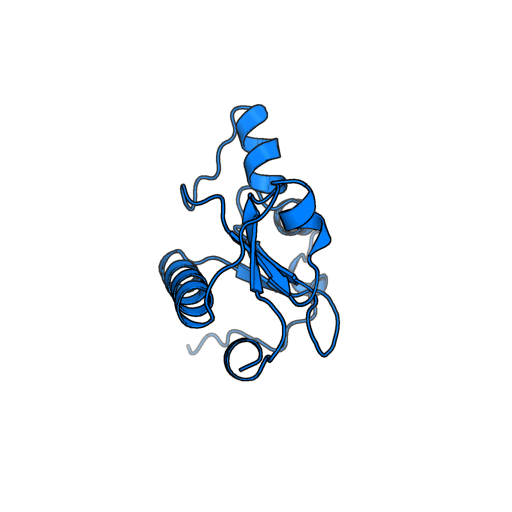 99 LYS A CA 1
ATOM 741 C C . LYS A 1 99 ? -16.736 -4.515 11.813 1.00 90.62 99 LYS A C 1
ATOM 743 O O . LYS A 1 99 ? -17.080 -4.469 12.988 1.00 90.62 99 LYS A O 1
ATOM 748 N N . LYS A 1 100 ? -17.618 -4.649 10.818 1.00 92.81 100 LYS A N 1
ATOM 749 C CA . LYS A 1 100 ? -19.065 -4.810 11.036 1.00 92.81 100 LYS A CA 1
ATOM 750 C C . LYS A 1 100 ? -19.451 -6.234 11.451 1.00 92.81 100 LYS A C 1
ATOM 752 O O . LYS A 1 100 ? -20.584 -6.446 11.870 1.00 92.81 100 LYS A O 1
ATOM 757 N N . TYR A 1 101 ? -18.544 -7.202 11.317 1.00 93.75 101 TYR A N 1
ATOM 758 C CA . TYR A 1 101 ? -18.799 -8.597 11.667 1.00 93.75 101 TYR A CA 1
ATOM 759 C C . TYR A 1 101 ? -18.486 -8.871 13.148 1.00 93.75 101 TYR A C 1
ATOM 761 O O . TYR A 1 101 ? -17.579 -8.247 13.693 1.00 93.75 101 TYR A O 1
ATOM 769 N N . PRO A 1 102 ? -19.166 -9.833 13.805 1.00 93.12 102 PRO A N 1
ATOM 770 C CA . PRO A 1 102 ? -18.926 -10.147 15.219 1.00 93.12 102 PRO A CA 1
ATOM 771 C C . PRO A 1 102 ? -17.498 -10.614 15.534 1.00 93.12 102 PRO A C 1
ATOM 773 O O . PRO A 1 102 ? -16.999 -10.377 16.629 1.00 93.12 102 PRO A O 1
ATOM 776 N N . ARG A 1 103 ? -16.838 -11.283 14.578 1.00 90.44 103 ARG A N 1
ATOM 777 C CA . ARG A 1 103 ? -15.465 -11.797 14.708 1.00 90.44 103 ARG A CA 1
ATOM 778 C C . ARG A 1 103 ? -14.622 -11.402 13.484 1.00 90.44 103 ARG A C 1
ATOM 780 O O . ARG A 1 103 ? -14.332 -12.252 12.648 1.00 90.44 103 ARG A O 1
ATOM 787 N N . PRO A 1 104 ? -14.232 -10.118 13.338 1.00 89.12 104 PRO A N 1
ATOM 788 C CA . PRO A 1 104 ? -13.569 -9.610 12.131 1.00 89.12 104 PRO A CA 1
ATOM 789 C C . PRO A 1 104 ? -12.262 -10.324 11.785 1.00 89.12 104 PRO A C 1
ATOM 791 O O . PRO A 1 104 ? -11.936 -10.464 10.611 1.00 89.12 104 PRO A O 1
ATOM 794 N N . ALA A 1 105 ? -11.519 -10.773 12.802 1.00 86.06 105 ALA A N 1
ATOM 795 C CA . ALA A 1 105 ? -10.236 -11.449 12.625 1.00 86.06 105 ALA A CA 1
ATOM 796 C C . ALA A 1 105 ? -10.361 -12.758 11.826 1.00 86.06 105 ALA A C 1
ATOM 798 O O . ALA A 1 105 ? -9.455 -13.093 11.075 1.00 86.06 105 ALA A O 1
ATOM 799 N N . GLU A 1 106 ? -11.500 -13.453 11.912 1.00 88.00 106 GLU A N 1
ATOM 800 C CA . GLU A 1 106 ? -11.734 -14.710 11.185 1.00 88.00 106 GLU A CA 1
ATOM 801 C C . GLU A 1 106 ? -11.897 -14.514 9.671 1.00 88.00 106 GLU A C 1
ATOM 803 O O . GLU A 1 106 ? -11.839 -15.479 8.915 1.00 88.00 106 GLU A O 1
ATOM 808 N N . LEU A 1 107 ? -12.089 -13.273 9.211 1.00 85.88 107 LEU A N 1
ATOM 809 C CA . LEU A 1 107 ? -12.202 -12.952 7.786 1.00 85.88 107 LEU A CA 1
ATOM 810 C C . LEU A 1 107 ? -10.839 -12.824 7.093 1.00 85.88 107 LEU A C 1
ATOM 812 O O . LEU A 1 107 ? -10.791 -12.761 5.865 1.00 85.88 107 LEU A O 1
ATOM 816 N N . PHE A 1 108 ? -9.742 -12.754 7.853 1.00 83.94 108 PHE A N 1
ATOM 817 C CA . PHE A 1 108 ? -8.402 -12.541 7.317 1.00 83.94 108 PHE A CA 1
ATOM 818 C C . PHE A 1 108 ? -7.525 -13.768 7.551 1.00 83.94 108 PHE A C 1
ATOM 820 O O . PHE A 1 108 ? -7.229 -14.134 8.685 1.00 83.94 108 PHE A O 1
ATOM 827 N N . ALA A 1 109 ? -7.048 -14.368 6.462 1.00 79.44 109 ALA A N 1
ATOM 828 C CA . ALA A 1 109 ? -5.969 -15.342 6.527 1.00 79.44 109 ALA A CA 1
ATOM 829 C C . ALA A 1 109 ? -4.652 -14.600 6.811 1.00 79.44 109 ALA A C 1
ATOM 831 O O . ALA A 1 109 ? -4.145 -13.874 5.957 1.00 79.44 109 ALA A O 1
ATOM 832 N N . THR A 1 110 ? -4.123 -14.754 8.024 1.00 73.69 110 THR A N 1
ATOM 833 C CA . THR A 1 110 ? -2.855 -14.156 8.458 1.00 73.69 110 THR A CA 1
ATOM 834 C C . THR A 1 110 ? -1.947 -15.225 9.059 1.00 73.69 110 THR A C 1
ATOM 836 O O . THR A 1 110 ? -2.409 -16.088 9.799 1.00 73.69 110 THR A O 1
ATOM 839 N N . ASN A 1 111 ? -0.648 -15.148 8.760 1.00 72.56 111 ASN A N 1
ATOM 840 C CA . ASN A 1 111 ? 0.375 -15.970 9.418 1.00 72.56 111 ASN A CA 1
ATOM 841 C C . ASN A 1 111 ? 0.874 -15.334 10.728 1.00 72.56 111 ASN A C 1
ATOM 843 O O . ASN A 1 111 ? 1.717 -15.908 11.411 1.00 72.56 111 ASN A O 1
ATOM 847 N N . TYR A 1 112 ? 0.392 -14.133 11.056 1.00 73.25 112 TYR A N 1
ATOM 848 C CA . TYR A 1 112 ? 0.762 -13.394 12.254 1.00 73.25 112 TYR A CA 1
ATOM 849 C C . TYR A 1 112 ? -0.240 -13.662 13.379 1.00 73.25 112 TYR A C 1
ATOM 851 O O . TYR A 1 112 ? -1.440 -13.440 13.204 1.00 73.25 112 TYR A O 1
ATOM 859 N N . PHE A 1 113 ? 0.266 -14.077 14.539 1.00 72.56 113 PHE A N 1
ATOM 860 C CA . PHE A 1 113 ? -0.479 -14.160 15.790 1.00 72.56 113 PHE A CA 1
ATOM 861 C C . PHE A 1 113 ? 0.219 -13.292 16.839 1.00 72.56 113 PHE A C 1
ATOM 863 O O . PHE A 1 113 ? 1.437 -13.347 16.992 1.00 72.56 113 PHE A O 1
ATOM 870 N N . ALA A 1 114 ? -0.557 -12.467 17.539 1.00 77.12 114 ALA A N 1
ATOM 871 C CA . ALA A 1 114 ? -0.060 -11.722 18.686 1.00 77.12 114 ALA A CA 1
ATOM 872 C C . ALA A 1 114 ? -0.202 -12.602 19.931 1.00 77.12 114 ALA A C 1
ATOM 874 O O . ALA A 1 114 ? -1.303 -13.058 20.242 1.00 77.12 114 ALA A O 1
ATOM 875 N N . GLU A 1 115 ? 0.901 -12.834 20.634 1.00 82.06 115 GLU A N 1
ATOM 876 C CA . GLU A 1 115 ? 0.900 -13.499 21.933 1.00 82.06 115 GLU A CA 1
ATOM 877 C C . GLU A 1 115 ? 0.973 -12.441 23.034 1.00 82.06 115 GLU A C 1
ATOM 879 O O . GLU A 1 115 ? 1.838 -11.563 23.016 1.00 82.06 115 GLU A O 1
ATOM 884 N N . ILE A 1 116 ? 0.040 -12.502 23.986 1.00 81.31 116 ILE A N 1
ATOM 885 C CA . ILE A 1 116 ? 0.109 -11.675 25.188 1.00 81.31 116 ILE A CA 1
ATOM 886 C C . ILE A 1 116 ? 1.011 -12.416 26.165 1.00 81.31 116 ILE A C 1
ATOM 888 O O . ILE A 1 116 ? 0.583 -13.383 26.793 1.00 81.31 116 ILE A O 1
ATOM 892 N N . VAL A 1 117 ? 2.257 -11.968 26.276 1.00 69.44 117 VAL A N 1
ATOM 893 C CA . VAL A 1 117 ? 3.157 -12.449 27.323 1.00 69.44 117 VAL A CA 1
ATOM 894 C C . VAL A 1 117 ? 2.747 -11.745 28.615 1.00 69.44 117 VAL A C 1
ATOM 896 O O . VAL A 1 117 ? 2.948 -10.539 28.757 1.00 69.44 117 VAL A O 1
ATOM 899 N N . SER A 1 118 ? 2.070 -12.485 29.492 1.00 62.28 118 SER A N 1
ATOM 900 C CA . SER A 1 118 ? 1.680 -12.048 30.839 1.00 62.28 118 SER A CA 1
ATOM 901 C C . SER A 1 118 ? 2.863 -12.012 31.793 1.00 62.28 118 SER A C 1
ATOM 903 O O . SER A 1 118 ? 3.634 -13.000 31.755 1.00 62.28 118 SER A O 1
#

pLDDT: mean 90.19, std 8.24, range [62.28, 97.25]

Radius of gyration: 15.12 Å; chains: 1; bounding box: 33×31×50 Å

Foldseek 3Di:
DLLVPDPWWKKWFFDPQQVVCVVVVQHDPQDPDRRFKIFTNDCPCVVVVRIDTDDSVVVVVSVVVLVVSVWDWDFDPDPRGRIIGRHDCRGDPLNVVLVVDPCSVVVDDDPDDDDDDD

Secondary structure (DSSP, 8-state):
-HHHH--S-EEEEE-HHHHHHHHTT---SS-S--EEEEEES--TTGGGTSEEEE-HHHHHHHHHHHHHTT-EEEE-SSSS-SEEEEE-TTT-HHHHHHTTSSSGGGGS--S-------